Protein AF-A0A533UT59-F1 (afdb_monomer_lite)

pLDDT: mean 75.53, std 14.67, range [42.41, 91.62]

Secondary structure (DSSP, 8-state):
--HHHHHHHHHHHHHHHHHHHHHHHTT-----TTS-EEEE-TT-THHHHHHHHHHHHTT--GGGEEEPBTTB---TT-EEEEEESTTS--EEEEEEEEEE-TT-----TTGGGGGEEEEEEEEEE--

Radius of gyration: 20.99 Å; chains: 1; bounding box: 68×43×40 Å

Sequence (127 aa):
MDIKICINSIIQIIIFIGVTDWKTVKKMSTIDHTKIVHLIVHGQHDLIGTVKHKLTSLGFTENNLVPAYSKKTGNIGDYVAMAWPPMRATEIIINEITGINQAQTNDDVMGVWSNIDQKEISRIPLS

Foldseek 3Di:
DDPVVVVVVVVVVVVVVVVVVVVVVVQQPPPPLAAAEEEAQLPPPVCLVLQLVVSVVVPHDSVSDHHHDLADDDDQQHWYWYQPDNVDGFKTWIWGFHAFQPPDQDPDPSHSVVRTDIHTNDMGTSD

Structure (mmCIF, N/CA/C/O backbone):
data_AF-A0A533UT59-F1
#
_entry.id   AF-A0A533UT59-F1
#
loop_
_atom_site.group_PDB
_atom_site.id
_atom_site.type_symbol
_atom_site.label_atom_id
_atom_site.label_alt_id
_atom_site.label_comp_id
_atom_site.label_asym_id
_atom_site.label_entity_id
_atom_site.label_seq_id
_atom_site.pdbx_PDB_ins_code
_atom_site.Cartn_x
_atom_site.Cartn_y
_atom_site.Cartn_z
_atom_site.occupancy
_atom_site.B_iso_or_equiv
_atom_site.auth_seq_id
_atom_site.auth_comp_id
_atom_site.auth_asym_id
_atom_site.auth_atom_id
_atom_site.pdbx_PDB_model_num
ATOM 1 N N . MET A 1 1 ? -45.238 22.213 29.879 1.00 54.19 1 MET A N 1
ATOM 2 C CA . MET A 1 1 ? -44.118 21.447 29.295 1.00 54.19 1 ME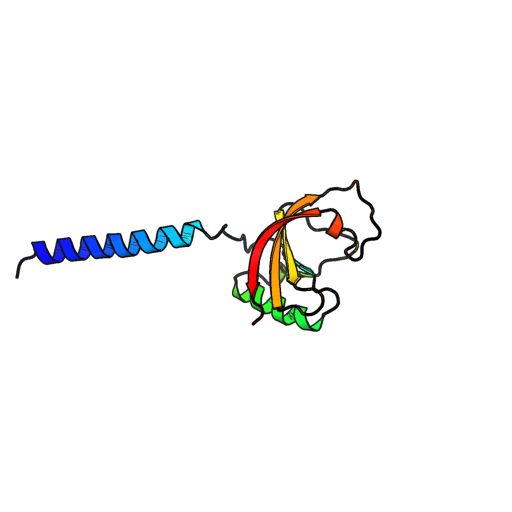T A CA 1
ATOM 3 C C . MET A 1 1 ? -43.487 22.356 28.253 1.00 54.19 1 MET A C 1
ATOM 5 O O . MET A 1 1 ? -44.054 22.554 27.187 1.00 54.19 1 MET A O 1
ATOM 9 N N . ASP A 1 2 ? -42.435 23.067 28.654 1.00 57.41 2 ASP A N 1
ATOM 10 C CA . ASP A 1 2 ? -41.924 24.236 27.938 1.00 57.41 2 ASP A CA 1
ATOM 11 C C . ASP A 1 2 ? -41.141 23.854 26.681 1.00 57.41 2 ASP A C 1
ATOM 13 O O . ASP A 1 2 ? -40.003 23.395 26.743 1.00 57.41 2 ASP A O 1
ATOM 17 N N . ILE A 1 3 ? -41.739 24.125 25.521 1.00 57.44 3 ILE A N 1
ATOM 18 C CA . ILE A 1 3 ? -41.152 23.956 24.180 1.00 57.44 3 ILE A CA 1
ATOM 19 C C . ILE A 1 3 ? -39.753 24.586 24.049 1.00 57.44 3 ILE A C 1
ATOM 21 O O . ILE A 1 3 ? -38.905 24.073 23.319 1.00 57.44 3 ILE A O 1
ATOM 25 N N . LYS A 1 4 ? -39.466 25.652 24.809 1.00 56.19 4 LYS A N 1
ATOM 26 C CA . LYS A 1 4 ? -38.150 26.311 24.834 1.00 56.19 4 LYS A CA 1
ATOM 27 C C . LYS A 1 4 ? -37.034 25.417 25.393 1.00 56.19 4 LYS A C 1
ATOM 29 O O . LYS A 1 4 ? -35.897 25.519 24.940 1.00 56.19 4 LYS A O 1
ATOM 34 N N . ILE A 1 5 ? -37.351 24.526 26.336 1.00 63.06 5 ILE A N 1
ATOM 35 C CA . ILE A 1 5 ? -36.385 23.602 26.951 1.00 63.06 5 ILE A CA 1
ATOM 36 C C . ILE A 1 5 ? -36.006 22.496 25.960 1.00 63.06 5 ILE A C 1
ATOM 38 O O . ILE A 1 5 ? -34.830 22.158 25.829 1.00 63.06 5 ILE A O 1
ATOM 42 N N . CYS A 1 6 ? -36.980 21.992 25.196 1.00 59.12 6 CYS A N 1
ATOM 43 C CA . CYS A 1 6 ? -36.743 20.971 24.175 1.00 59.12 6 CYS A CA 1
ATOM 44 C C . CYS A 1 6 ? -35.839 21.478 23.042 1.00 59.12 6 CYS A C 1
ATOM 46 O O . CYS A 1 6 ? -34.921 20.773 22.633 1.00 59.12 6 CYS A O 1
ATOM 48 N N . ILE A 1 7 ? -36.040 22.713 22.571 1.00 65.38 7 ILE A N 1
ATOM 49 C CA . ILE A 1 7 ? -35.260 23.277 21.456 1.00 65.38 7 ILE A CA 1
ATOM 50 C C . ILE A 1 7 ? -33.792 23.496 21.852 1.00 65.38 7 ILE A C 1
ATOM 52 O O . ILE A 1 7 ? -32.895 23.094 21.113 1.00 65.38 7 ILE A O 1
ATOM 56 N N . ASN A 1 8 ? -33.527 24.054 23.040 1.00 65.75 8 ASN A N 1
ATOM 57 C CA . ASN A 1 8 ? -32.151 24.251 23.515 1.00 65.75 8 ASN A CA 1
ATOM 58 C C . ASN A 1 8 ? -31.399 22.926 23.712 1.00 65.75 8 ASN A C 1
ATOM 60 O O . ASN A 1 8 ? -30.197 22.859 23.456 1.00 65.75 8 ASN A O 1
ATOM 64 N N . SER A 1 9 ? -32.098 21.866 24.126 1.00 67.12 9 SER A N 1
ATOM 65 C CA . SER A 1 9 ? -31.504 20.536 24.288 1.00 67.12 9 SER A CA 1
ATOM 66 C C . SER A 1 9 ? -31.130 19.900 22.941 1.00 67.12 9 SER A C 1
ATOM 68 O O . SER A 1 9 ? -30.038 19.349 22.809 1.00 67.12 9 SER A O 1
ATOM 70 N N . ILE A 1 10 ? -31.969 20.058 21.911 1.00 68.19 10 ILE A N 1
ATOM 71 C CA . ILE A 1 10 ? -31.691 19.554 20.555 1.00 68.19 10 ILE A CA 1
ATOM 72 C C . ILE A 1 10 ? -30.508 20.300 19.919 1.00 68.19 10 ILE A C 1
ATOM 74 O O . ILE A 1 10 ? -29.635 19.673 19.321 1.00 68.19 10 ILE A O 1
ATOM 78 N N . ILE A 1 11 ? -30.431 21.625 20.090 1.00 67.06 11 ILE A N 1
ATOM 79 C CA . ILE A 1 11 ? -29.320 22.436 19.561 1.00 67.06 11 ILE A CA 1
ATOM 80 C C . ILE A 1 11 ? -27.983 21.999 20.180 1.00 67.06 11 ILE A C 1
ATOM 82 O O . ILE A 1 11 ? -27.000 21.835 19.459 1.00 67.06 11 ILE A O 1
ATOM 86 N N . GLN A 1 12 ? -27.945 21.744 21.491 1.00 61.34 12 GLN A N 1
ATOM 87 C CA . GLN A 1 12 ? -26.738 21.254 22.168 1.00 61.34 12 GLN A CA 1
ATOM 88 C C . GLN A 1 12 ? -26.295 19.874 21.663 1.00 61.34 12 GLN A C 1
ATOM 90 O O . GLN A 1 12 ? -25.101 19.650 21.480 1.00 61.34 12 GLN A O 1
ATOM 95 N N . ILE A 1 13 ? -27.239 18.974 21.368 1.00 63.75 13 ILE A N 1
ATOM 96 C CA . ILE A 1 13 ? -26.946 17.645 20.812 1.00 63.75 13 ILE A CA 1
ATOM 97 C C . ILE A 1 13 ? -26.346 17.748 19.404 1.00 63.75 13 ILE A C 1
ATOM 99 O O . ILE A 1 13 ? -25.343 17.095 19.127 1.00 63.75 13 ILE A O 1
ATOM 103 N N . ILE A 1 14 ? -26.895 18.599 18.529 1.00 62.88 14 ILE A N 1
ATOM 104 C CA . ILE A 1 14 ? -26.364 18.790 17.167 1.00 62.88 14 ILE A CA 1
ATOM 105 C C . ILE A 1 14 ? -24.942 19.368 17.211 1.00 62.88 14 ILE A C 1
ATOM 107 O O . ILE A 1 14 ? -24.072 18.918 16.467 1.00 62.88 14 ILE A O 1
ATOM 111 N N . ILE A 1 15 ? -24.677 20.316 18.115 1.00 61.44 15 ILE A N 1
ATOM 112 C CA . ILE A 1 15 ? -23.331 20.870 18.316 1.00 61.44 15 ILE A CA 1
ATOM 113 C C . ILE A 1 15 ? -22.373 19.785 18.835 1.00 61.44 15 ILE A C 1
ATOM 115 O O . ILE A 1 15 ? -21.252 19.680 18.343 1.00 61.44 15 ILE A O 1
ATOM 119 N N . PHE A 1 16 ? -22.805 18.934 19.771 1.00 57.66 16 PHE A N 1
ATOM 120 C CA . PHE A 1 16 ? -21.975 17.843 20.298 1.00 57.66 16 PHE A CA 1
ATOM 121 C C . PHE A 1 16 ? -21.656 16.762 19.252 1.00 57.66 16 PHE A C 1
ATOM 123 O O . PHE A 1 16 ? -20.510 16.312 19.175 1.00 57.66 16 PHE A O 1
ATOM 130 N N . ILE A 1 17 ? -22.626 16.382 18.412 1.00 57.81 17 ILE A N 1
ATOM 131 C CA . ILE A 1 17 ? -22.412 15.443 17.298 1.00 57.81 17 ILE A CA 1
ATOM 132 C C . ILE A 1 17 ? -21.484 16.074 16.242 1.00 57.81 17 ILE A C 1
ATOM 134 O O . ILE A 1 17 ? -20.522 15.446 15.811 1.00 57.81 17 ILE A O 1
ATOM 138 N N . GLY A 1 18 ? -21.693 17.343 15.875 1.00 54.09 18 GLY A N 1
ATOM 139 C CA . GLY A 1 18 ? -20.866 18.023 14.867 1.00 54.09 18 GLY A CA 1
ATOM 140 C C . GLY A 1 18 ? -19.418 18.297 15.304 1.00 54.09 18 GLY A C 1
ATOM 141 O O . GLY A 1 18 ? -18.499 18.245 14.487 1.00 54.09 18 GLY A O 1
ATOM 142 N N . VAL A 1 19 ? -19.177 18.567 16.593 1.00 54.72 19 VAL A N 1
ATOM 143 C CA . VAL A 1 19 ? -17.830 18.861 17.127 1.00 54.72 19 VAL A CA 1
ATOM 144 C C . VAL A 1 19 ? -16.976 17.599 17.302 1.00 54.72 19 VAL A C 1
ATOM 146 O O . VAL A 1 19 ? -15.747 17.673 17.184 1.00 54.72 19 VAL A O 1
ATOM 149 N N . THR A 1 20 ? -17.598 16.448 17.573 1.00 48.22 20 THR A N 1
ATOM 150 C CA . THR A 1 20 ? -16.896 15.163 17.748 1.00 48.22 20 THR A CA 1
ATOM 151 C C . THR A 1 20 ? -16.477 14.532 16.417 1.00 48.22 20 THR A C 1
ATOM 153 O O . THR A 1 20 ? -15.422 13.899 16.351 1.00 48.22 20 THR A O 1
ATOM 156 N N . ASP A 1 21 ? -17.220 14.793 15.341 1.00 51.00 21 ASP A N 1
ATOM 157 C CA . ASP A 1 21 ? -16.928 14.269 14.004 1.00 51.00 21 ASP A CA 1
ATOM 158 C C . ASP A 1 21 ? -15.744 14.995 13.324 1.00 51.00 21 ASP A C 1
ATOM 160 O O 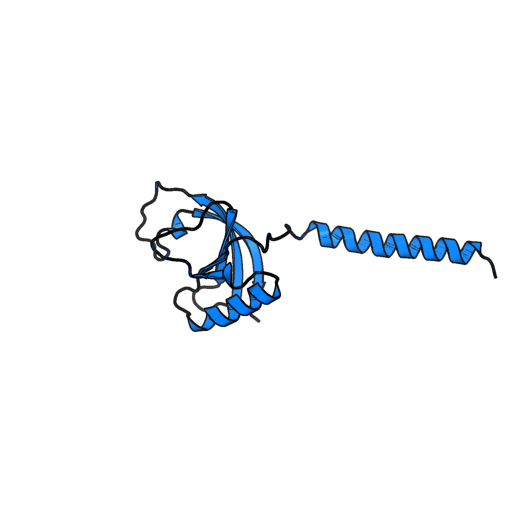. ASP A 1 21 ? -14.785 14.370 12.864 1.00 51.00 21 ASP A O 1
ATOM 164 N N . TRP A 1 22 ? -15.697 16.332 13.386 1.00 46.00 22 TRP A N 1
ATOM 165 C CA . TRP A 1 22 ? -14.666 17.122 12.688 1.00 46.00 22 TRP A CA 1
ATOM 166 C C . TRP A 1 22 ? -13.231 16.863 13.181 1.00 46.00 22 TRP A C 1
ATOM 168 O O . TRP A 1 22 ? -12.281 16.902 12.394 1.00 46.00 22 TRP A O 1
ATOM 178 N N . LYS A 1 23 ? -13.043 16.603 14.484 1.00 44.62 23 LYS A N 1
ATOM 179 C CA . LYS A 1 23 ? -11.702 16.344 15.041 1.00 44.62 23 LYS A CA 1
ATOM 180 C C . LYS A 1 23 ? -11.151 14.983 14.607 1.00 44.62 23 LYS A C 1
ATOM 182 O O . LYS A 1 23 ? -9.933 14.834 14.546 1.00 44.62 23 LYS A O 1
ATOM 187 N N . THR A 1 24 ? -12.026 14.039 14.264 1.00 46.44 24 THR A N 1
ATOM 188 C CA . THR A 1 24 ? -11.661 12.703 13.775 1.00 46.44 24 THR A CA 1
ATOM 189 C C . THR A 1 24 ? -11.377 12.724 12.273 1.00 46.44 24 THR A C 1
ATOM 191 O O . THR A 1 24 ? -10.386 12.150 11.827 1.00 46.44 24 THR A O 1
ATOM 194 N N . VAL A 1 25 ? -12.157 13.486 11.497 1.00 48.81 25 VAL A N 1
ATOM 195 C CA . VAL A 1 25 ? -11.938 13.665 10.048 1.00 48.81 25 VAL A CA 1
ATOM 196 C C . VAL A 1 25 ? -10.594 14.349 9.752 1.00 48.81 25 VAL A C 1
ATOM 198 O O . VAL A 1 25 ? -9.937 14.041 8.762 1.00 48.81 25 VAL A O 1
ATOM 201 N N . LYS A 1 26 ? -10.114 15.229 10.640 1.00 42.41 26 LYS A N 1
ATOM 202 C CA . LYS A 1 26 ? -8.885 16.013 10.417 1.00 42.41 26 LYS A CA 1
ATOM 203 C C . LYS A 1 26 ? -7.563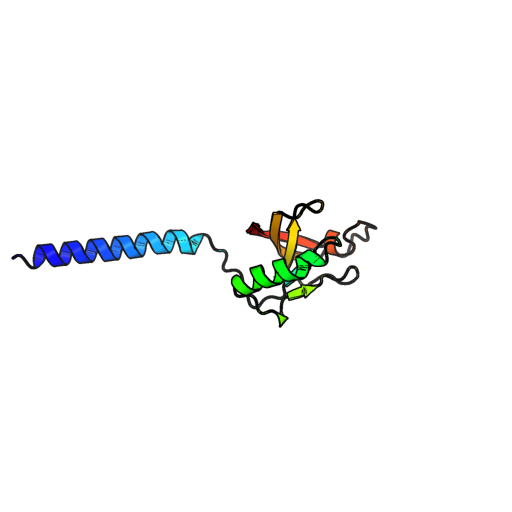 15.252 10.589 1.00 42.41 26 LYS A C 1
ATOM 205 O O . LYS A 1 26 ? -6.505 15.846 10.383 1.00 42.41 26 LYS A O 1
ATOM 210 N N . LYS A 1 27 ? -7.597 13.973 10.979 1.00 43.41 27 LYS A N 1
ATOM 211 C CA . LYS A 1 27 ? -6.398 13.129 11.139 1.00 43.41 27 LYS A CA 1
ATOM 212 C C . LYS A 1 27 ? -6.488 11.808 10.368 1.00 43.41 27 LYS A C 1
ATOM 214 O O . LYS A 1 27 ? -5.806 10.850 10.705 1.00 43.41 27 LYS A O 1
ATOM 219 N N . MET A 1 28 ? -7.297 11.769 9.317 1.00 44.12 28 MET A N 1
ATOM 220 C CA . MET A 1 28 ? -7.028 10.903 8.178 1.00 44.12 28 MET A CA 1
ATOM 221 C C . MET A 1 28 ? -6.493 11.818 7.088 1.00 44.12 28 MET A C 1
ATOM 223 O O . MET A 1 28 ? -7.238 12.608 6.517 1.00 44.12 28 MET A O 1
ATOM 227 N N . SER A 1 29 ? -5.195 11.737 6.785 1.00 51.81 29 SER A N 1
ATOM 228 C CA . SER A 1 29 ? -4.808 11.953 5.393 1.00 51.81 29 SER A CA 1
ATOM 229 C C . SER A 1 29 ? -5.686 10.992 4.605 1.00 51.81 29 SER A C 1
ATOM 231 O O . SER A 1 29 ? -5.567 9.788 4.822 1.00 51.81 29 SER A O 1
ATOM 233 N N . THR A 1 30 ? -6.650 11.502 3.845 1.00 66.94 30 THR A N 1
ATOM 234 C CA . THR A 1 30 ? -7.581 10.682 3.072 1.00 66.94 30 THR A CA 1
ATOM 235 C C . THR A 1 30 ? -6.749 9.771 2.183 1.00 66.94 30 THR A C 1
ATOM 237 O O . THR A 1 30 ? -6.203 10.224 1.180 1.00 66.94 30 THR A O 1
ATOM 240 N N . ILE A 1 31 ? -6.551 8.526 2.620 1.00 74.88 31 ILE A N 1
ATOM 241 C CA . ILE A 1 31 ? -5.755 7.551 1.890 1.00 74.88 31 ILE A CA 1
ATOM 242 C C . ILE A 1 31 ? -6.524 7.316 0.599 1.00 74.88 31 ILE A C 1
ATOM 244 O O . ILE A 1 31 ? -7.693 6.934 0.626 1.00 74.88 31 ILE A O 1
ATOM 248 N N . ASP A 1 32 ? -5.898 7.610 -0.533 1.00 82.88 32 ASP A N 1
ATOM 249 C CA . ASP A 1 32 ? -6.545 7.417 -1.818 1.00 82.88 32 ASP A CA 1
ATOM 250 C C . ASP A 1 32 ? -6.523 5.924 -2.157 1.00 82.88 32 ASP A C 1
ATOM 252 O O . ASP A 1 32 ? -5.532 5.370 -2.634 1.00 82.88 32 ASP A O 1
ATOM 256 N N . HIS A 1 33 ? -7.642 5.256 -1.890 1.00 83.69 33 HIS A N 1
ATOM 257 C CA . HIS A 1 33 ? -7.802 3.819 -2.107 1.00 83.69 33 HIS A CA 1
ATOM 258 C C . HIS A 1 33 ? -7.812 3.409 -3.591 1.00 83.69 33 HIS A C 1
ATOM 260 O O . HIS A 1 33 ? -7.796 2.214 -3.903 1.00 83.69 33 HIS A O 1
ATOM 266 N N . THR A 1 34 ? -7.821 4.378 -4.515 1.00 85.25 34 THR A N 1
ATOM 267 C CA . THR A 1 34 ? -7.722 4.136 -5.961 1.00 85.25 34 THR A CA 1
ATOM 268 C C . THR A 1 34 ? -6.278 4.005 -6.442 1.00 85.25 34 THR A C 1
ATOM 270 O O . THR A 1 34 ? -6.048 3.543 -7.561 1.00 85.25 34 THR A O 1
ATOM 273 N N . LYS A 1 35 ? -5.301 4.367 -5.601 1.00 87.69 35 LYS A N 1
ATOM 274 C CA . LYS A 1 35 ? -3.876 4.265 -5.919 1.00 87.69 35 LYS A CA 1
ATOM 275 C C . LYS A 1 35 ? -3.400 2.821 -5.956 1.00 87.69 35 LYS A C 1
ATOM 277 O O . LYS A 1 35 ? -3.920 1.946 -5.262 1.00 87.69 35 LYS A O 1
ATOM 282 N N . ILE A 1 36 ? -2.365 2.601 -6.761 1.00 90.81 36 ILE A N 1
ATOM 283 C CA . ILE A 1 36 ? -1.635 1.338 -6.799 1.00 90.81 36 ILE A CA 1
ATOM 284 C C . ILE A 1 36 ? -0.827 1.215 -5.507 1.00 90.81 36 ILE A C 1
ATOM 286 O O . ILE A 1 36 ? -0.136 2.153 -5.107 1.00 90.81 36 ILE A O 1
ATOM 290 N N . VAL A 1 37 ? -0.915 0.049 -4.872 1.00 90.94 37 VAL A N 1
ATOM 291 C CA . VAL A 1 37 ? -0.177 -0.290 -3.658 1.00 90.94 37 VAL A CA 1
ATOM 292 C C . VAL A 1 37 ? 0.800 -1.414 -3.972 1.00 90.94 37 VAL A C 1
ATOM 294 O O . VAL A 1 37 ? 0.399 -2.533 -4.295 1.00 90.94 37 VAL A O 1
ATOM 297 N N . HIS A 1 38 ? 2.087 -1.119 -3.842 1.00 91.25 38 HIS A N 1
ATOM 298 C CA . HIS A 1 38 ? 3.178 -2.063 -4.037 1.00 91.25 38 HIS A CA 1
ATOM 299 C C . HIS A 1 38 ? 3.475 -2.796 -2.727 1.00 91.25 38 HIS A C 1
ATOM 301 O O . HIS A 1 38 ? 3.822 -2.181 -1.721 1.00 91.25 38 HIS A O 1
ATOM 307 N N . LEU A 1 39 ? 3.314 -4.117 -2.725 1.00 89.50 39 LEU A N 1
ATOM 308 C CA . LEU A 1 39 ? 3.452 -4.979 -1.550 1.00 89.50 39 LEU A CA 1
ATOM 309 C C . LEU A 1 39 ? 4.899 -5.457 -1.385 1.00 89.50 39 LEU A C 1
ATOM 311 O O . LEU A 1 39 ? 5.408 -6.178 -2.246 1.00 89.50 39 LEU A O 1
ATOM 315 N N . ILE A 1 40 ? 5.530 -5.130 -0.254 1.00 87.00 40 ILE A N 1
ATOM 316 C CA . ILE A 1 40 ? 6.871 -5.600 0.123 1.00 87.00 40 ILE A CA 1
ATOM 317 C C . ILE A 1 40 ? 6.763 -6.487 1.369 1.00 87.00 40 ILE A C 1
ATOM 319 O O . ILE A 1 40 ? 6.481 -6.006 2.464 1.00 87.00 40 ILE A O 1
ATOM 323 N N . VAL A 1 41 ? 7.010 -7.792 1.209 1.00 82.56 41 VAL A N 1
ATOM 324 C CA . VAL A 1 41 ? 6.882 -8.791 2.294 1.00 82.56 41 VAL A CA 1
ATOM 325 C C . VAL A 1 41 ? 8.191 -9.503 2.666 1.00 82.56 41 VAL A C 1
ATOM 327 O O . VAL A 1 41 ? 8.156 -10.504 3.371 1.00 82.56 41 VAL A O 1
ATOM 330 N N . HIS A 1 42 ? 9.354 -9.025 2.202 1.00 74.06 42 HIS A N 1
ATOM 331 C CA . HIS A 1 42 ? 10.681 -9.546 2.589 1.00 74.06 42 HIS A CA 1
ATOM 332 C C . HIS A 1 42 ? 10.810 -11.090 2.588 1.00 74.06 42 HIS A C 1
ATOM 334 O O . HIS A 1 42 ? 11.337 -11.682 3.526 1.00 74.06 42 HIS A O 1
ATOM 340 N N . GLY A 1 43 ? 10.294 -11.765 1.555 1.00 67.38 43 GLY A N 1
ATOM 341 C CA . GLY A 1 43 ? 10.362 -13.230 1.429 1.00 67.38 43 GLY A CA 1
ATOM 342 C C . GLY A 1 43 ? 9.338 -14.018 2.260 1.00 67.38 43 GLY A C 1
ATOM 343 O O . GLY A 1 43 ? 9.219 -15.226 2.078 1.00 67.38 43 GLY A O 1
ATOM 344 N N . GLN A 1 44 ? 8.534 -13.364 3.104 1.00 73.62 44 GLN A N 1
ATOM 345 C CA . GLN A 1 44 ? 7.412 -13.987 3.813 1.00 73.62 44 GLN A CA 1
ATOM 346 C C . GLN A 1 44 ? 6.174 -14.025 2.908 1.00 73.62 44 GLN A C 1
ATOM 348 O O . GLN A 1 44 ? 5.235 -13.244 3.063 1.00 73.62 44 GLN A O 1
ATOM 353 N N . HIS A 1 45 ? 6.179 -14.925 1.923 1.00 74.75 45 HIS A N 1
ATOM 354 C CA . HIS A 1 45 ? 5.071 -15.065 0.968 1.00 74.75 45 HIS A CA 1
ATOM 355 C C . HIS A 1 45 ? 3.737 -15.389 1.655 1.00 74.75 45 HIS A C 1
ATOM 357 O O . HIS A 1 45 ? 2.691 -14.922 1.204 1.00 74.75 45 HIS A O 1
ATOM 363 N N . ASP A 1 46 ? 3.784 -16.090 2.789 1.00 80.50 46 ASP A N 1
ATOM 364 C CA . ASP A 1 46 ? 2.612 -16.421 3.604 1.00 80.50 46 ASP A CA 1
ATOM 365 C C . ASP A 1 46 ? 1.866 -15.169 4.102 1.00 80.50 46 ASP A C 1
ATOM 367 O O . ASP A 1 46 ? 0.648 -15.189 4.272 1.00 80.50 46 ASP A O 1
ATOM 371 N N . LEU A 1 47 ? 2.568 -14.040 4.273 1.00 81.62 47 LEU A N 1
ATOM 372 C CA . LEU A 1 47 ? 1.963 -12.781 4.713 1.00 81.62 47 LEU A CA 1
ATOM 373 C C . LEU A 1 47 ? 1.245 -12.025 3.596 1.00 81.62 47 LEU A C 1
ATOM 375 O O . LEU A 1 47 ? 0.411 -11.174 3.899 1.00 81.62 47 LEU A O 1
ATOM 379 N N . ILE A 1 48 ? 1.512 -12.321 2.318 1.00 83.44 48 ILE A N 1
ATOM 380 C CA . ILE A 1 48 ? 0.907 -11.591 1.191 1.00 83.44 48 ILE A CA 1
ATOM 381 C C . ILE A 1 48 ? -0.620 -11.653 1.274 1.00 83.44 48 ILE A C 1
ATOM 383 O O . ILE A 1 48 ? -1.280 -10.631 1.093 1.00 83.44 48 ILE A O 1
ATOM 387 N N . GLY A 1 49 ? -1.180 -12.826 1.585 1.00 85.00 49 GLY A N 1
ATOM 388 C CA . GLY A 1 49 ? -2.626 -13.006 1.730 1.00 85.00 49 GLY A CA 1
ATOM 389 C C . GLY A 1 49 ? -3.209 -12.153 2.858 1.00 85.00 49 GLY A C 1
ATOM 390 O O . GLY A 1 49 ? -4.168 -11.415 2.641 1.00 85.00 49 GLY A O 1
ATOM 391 N N . THR A 1 50 ? -2.588 -12.187 4.039 1.00 86.62 50 THR A N 1
ATOM 392 C CA . THR A 1 50 ? -3.022 -11.410 5.211 1.00 86.62 50 THR A CA 1
ATOM 393 C C . THR A 1 50 ? -2.937 -9.906 4.965 1.00 86.62 50 THR A C 1
ATOM 395 O O . THR A 1 50 ? -3.876 -9.172 5.275 1.00 86.62 50 THR A O 1
ATOM 398 N N . VAL A 1 51 ? -1.837 -9.440 4.365 1.00 86.38 51 VAL A N 1
ATOM 399 C CA . VAL A 1 51 ? -1.640 -8.025 4.027 1.00 86.38 51 VAL A CA 1
ATOM 400 C C . VAL A 1 51 ? -2.674 -7.575 3.000 1.00 86.38 51 VAL A C 1
ATOM 402 O O . VAL A 1 51 ? -3.320 -6.549 3.203 1.00 86.38 51 VAL A O 1
ATOM 405 N N . LYS A 1 52 ? -2.901 -8.364 1.940 1.00 88.75 52 LYS A N 1
ATOM 406 C CA . LYS A 1 52 ? -3.951 -8.078 0.956 1.00 88.75 52 LYS A CA 1
ATOM 407 C C . LYS A 1 52 ? -5.320 -7.992 1.612 1.00 88.75 52 LYS A C 1
ATOM 409 O O . LYS A 1 52 ? -6.017 -7.009 1.402 1.00 88.75 52 LYS A O 1
ATOM 414 N N . HIS A 1 53 ? -5.671 -8.959 2.457 1.00 89.06 53 HIS A N 1
ATOM 415 C CA . HIS A 1 53 ? -6.955 -8.972 3.147 1.00 89.06 53 HIS A CA 1
ATOM 416 C C . HIS A 1 53 ? -7.156 -7.715 4.009 1.00 89.06 53 HIS A C 1
ATOM 418 O O . HIS A 1 53 ? -8.178 -7.036 3.886 1.00 89.06 53 HIS A O 1
ATOM 424 N N . LYS A 1 54 ? -6.154 -7.334 4.813 1.00 87.94 54 LYS A N 1
ATOM 425 C CA . LYS A 1 54 ? -6.195 -6.107 5.629 1.00 87.94 54 LYS A CA 1
ATOM 426 C C . LYS A 1 54 ? -6.325 -4.849 4.762 1.00 87.94 54 LYS A C 1
ATOM 428 O O . LYS A 1 54 ? -7.138 -3.988 5.076 1.00 87.94 54 LYS A O 1
ATOM 433 N N . LEU A 1 55 ? -5.594 -4.747 3.650 1.00 87.94 55 LEU A N 1
ATOM 434 C CA . LEU A 1 55 ? -5.709 -3.606 2.733 1.00 87.94 55 LEU A CA 1
ATOM 435 C C . LEU A 1 55 ? -7.079 -3.561 2.041 1.00 87.94 55 LEU A C 1
ATOM 437 O O . LEU A 1 55 ? -7.689 -2.497 1.964 1.00 87.94 55 LEU A O 1
ATOM 441 N N . THR A 1 56 ? -7.621 -4.702 1.613 1.00 89.25 56 THR A N 1
ATOM 442 C CA . THR A 1 56 ? -8.979 -4.753 1.049 1.00 89.25 56 THR A CA 1
ATOM 443 C C . THR A 1 56 ? -10.049 -4.372 2.072 1.00 89.25 56 THR A C 1
ATOM 445 O O . THR A 1 56 ? -10.973 -3.636 1.742 1.00 89.25 56 THR A O 1
ATOM 448 N N . SER A 1 57 ? -9.881 -4.763 3.342 1.00 86.62 57 SER A N 1
ATOM 449 C CA . SER A 1 57 ? -10.745 -4.335 4.452 1.00 86.62 57 SER A CA 1
ATOM 450 C C . SER A 1 57 ? -10.703 -2.824 4.698 1.00 86.62 57 SER A C 1
ATOM 452 O O . SER A 1 57 ? -11.652 -2.287 5.267 1.00 86.62 57 SER A O 1
ATOM 454 N N . LEU A 1 58 ? -9.625 -2.143 4.305 1.00 83.81 58 LEU A N 1
ATOM 455 C CA . LEU A 1 58 ? -9.502 -0.688 4.395 1.00 83.81 58 LEU A CA 1
ATOM 456 C C . LEU A 1 58 ? -10.096 0.035 3.181 1.00 83.81 58 LEU A C 1
ATOM 458 O O . LEU A 1 58 ? -10.137 1.258 3.184 1.00 83.81 58 LEU A O 1
ATOM 462 N N . GLY A 1 59 ? -10.554 -0.698 2.162 1.00 85.88 59 GLY A N 1
ATOM 463 C CA . GLY A 1 59 ? -11.181 -0.144 0.961 1.00 85.88 59 GLY A CA 1
ATOM 464 C C . GLY A 1 59 ? -10.308 -0.175 -0.293 1.00 85.88 59 GLY A C 1
ATOM 465 O O . GLY A 1 59 ? -10.758 0.275 -1.345 1.00 85.88 59 GLY A O 1
ATOM 466 N N . PHE A 1 60 ? -9.086 -0.719 -0.232 1.00 88.25 60 PHE A N 1
ATOM 467 C CA . PHE A 1 60 ? -8.277 -0.908 -1.438 1.00 88.25 60 PHE A CA 1
ATOM 468 C C . PHE A 1 60 ? -8.859 -2.007 -2.331 1.00 88.25 60 PHE A C 1
ATOM 470 O O . PHE A 1 60 ? -9.309 -3.050 -1.861 1.00 88.25 60 PHE A O 1
ATOM 477 N N . THR A 1 61 ? -8.803 -1.800 -3.645 1.00 87.12 61 THR A N 1
ATOM 478 C CA . THR A 1 61 ? -9.215 -2.830 -4.608 1.00 87.12 61 THR A CA 1
ATOM 479 C C . THR A 1 61 ? -8.087 -3.834 -4.806 1.00 87.12 61 THR A C 1
ATOM 481 O O . THR A 1 61 ? -6.943 -3.436 -5.003 1.00 87.12 61 THR A O 1
ATOM 484 N N . GLU A 1 62 ? -8.397 -5.131 -4.827 1.00 85.62 62 GLU A N 1
ATOM 485 C CA . GLU A 1 62 ? -7.391 -6.190 -4.997 1.00 85.62 62 GLU A CA 1
ATOM 486 C C . GLU A 1 62 ? -6.554 -6.023 -6.280 1.00 85.62 62 GLU A C 1
ATOM 488 O O . GLU A 1 62 ? -5.34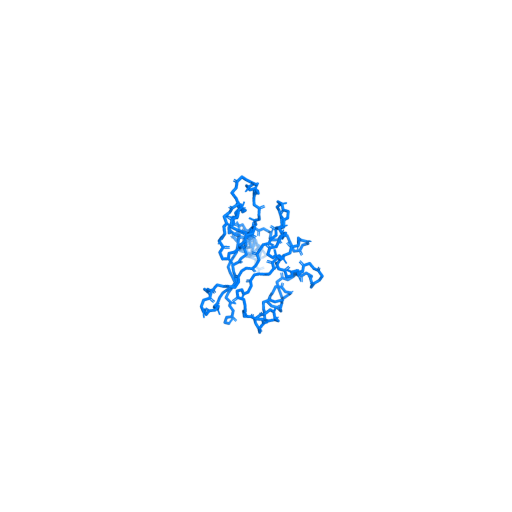8 -6.256 -6.265 1.00 85.62 62 GLU A O 1
ATOM 493 N N . ASN A 1 63 ? -7.162 -5.513 -7.356 1.00 86.75 63 ASN A N 1
ATOM 494 C CA . ASN A 1 63 ? -6.483 -5.208 -8.621 1.00 86.75 63 ASN A CA 1
ATOM 495 C C . ASN A 1 63 ? -5.381 -4.142 -8.493 1.00 86.75 63 ASN A C 1
ATOM 497 O O . ASN A 1 63 ? -4.459 -4.118 -9.305 1.00 86.75 63 ASN A O 1
ATOM 501 N N . ASN A 1 64 ? -5.466 -3.273 -7.484 1.00 88.25 64 ASN A N 1
ATOM 502 C CA . ASN A 1 64 ? -4.472 -2.235 -7.217 1.00 88.25 64 ASN A CA 1
ATOM 503 C C . ASN A 1 64 ? -3.349 -2.731 -6.293 1.00 88.25 64 ASN A C 1
ATOM 505 O O . ASN A 1 64 ? -2.357 -2.028 -6.118 1.00 88.25 64 ASN A O 1
ATOM 509 N N . LEU A 1 65 ? -3.488 -3.922 -5.701 1.00 89.88 65 LEU A N 1
ATOM 510 C CA . LEU A 1 65 ? -2.512 -4.515 -4.791 1.00 89.88 65 LEU A CA 1
ATOM 511 C C . LEU A 1 65 ? -1.512 -5.368 -5.576 1.00 89.88 65 LEU A C 1
ATOM 513 O O . LEU A 1 65 ? -1.702 -6.571 -5.785 1.00 89.88 65 LEU A O 1
ATOM 517 N N . VAL A 1 66 ? -0.424 -4.737 -6.005 1.00 88.94 66 VAL A N 1
ATOM 518 C CA . VAL A 1 66 ? 0.595 -5.362 -6.851 1.00 88.94 66 VAL A CA 1
ATOM 519 C C . VAL A 1 66 ? 1.813 -5.781 -6.022 1.00 88.94 66 VAL A C 1
ATOM 521 O O . VAL A 1 66 ? 2.251 -5.036 -5.150 1.00 88.94 66 VAL A O 1
ATOM 524 N N . PRO A 1 67 ? 2.401 -6.966 -6.249 1.00 85.50 67 PRO A N 1
ATOM 525 C CA . PRO A 1 67 ? 3.683 -7.317 -5.644 1.00 85.50 67 PRO A CA 1
ATOM 526 C C . PRO A 1 67 ? 4.781 -6.351 -6.101 1.00 85.50 67 PRO A C 1
ATOM 528 O O . PRO A 1 67 ? 4.885 -6.051 -7.292 1.00 85.50 67 PRO A O 1
ATOM 531 N N . ALA A 1 68 ? 5.618 -5.887 -5.175 1.00 82.94 68 ALA A N 1
ATOM 532 C CA . ALA A 1 68 ? 6.770 -5.065 -5.518 1.00 82.94 68 ALA A CA 1
ATOM 533 C C . ALA A 1 68 ? 7.817 -5.893 -6.285 1.00 82.94 68 ALA A C 1
ATOM 535 O O . ALA A 1 68 ? 8.219 -6.973 -5.849 1.00 82.94 68 ALA A O 1
ATOM 536 N N . TYR A 1 69 ? 8.288 -5.378 -7.424 1.00 73.44 69 TYR A N 1
ATOM 537 C CA . TYR A 1 69 ? 9.321 -6.025 -8.239 1.00 73.44 69 TYR A CA 1
ATOM 538 C C . TYR A 1 69 ? 10.700 -5.433 -7.944 1.00 73.44 69 TYR A C 1
ATOM 540 O O . TYR A 1 69 ? 10.876 -4.219 -7.971 1.00 73.44 69 TYR A O 1
ATOM 548 N N . SER A 1 70 ? 11.726 -6.269 -7.776 1.00 67.62 70 SER A N 1
ATOM 549 C CA . SER A 1 70 ? 13.095 -5.807 -7.466 1.00 67.62 70 SER A CA 1
ATOM 550 C C . SER A 1 70 ? 13.751 -4.964 -8.570 1.00 67.62 70 SER A C 1
ATOM 552 O O . SER A 1 70 ? 14.734 -4.279 -8.311 1.00 67.62 70 SER A O 1
ATOM 554 N N . LYS A 1 71 ? 13.231 -5.022 -9.805 1.00 66.88 71 LYS A N 1
ATOM 555 C CA . LYS A 1 71 ? 13.787 -4.329 -10.984 1.00 66.88 71 LYS A CA 1
ATOM 556 C C . LYS A 1 71 ? 13.025 -3.069 -11.390 1.00 66.88 71 LYS A C 1
ATOM 558 O O . LYS A 1 71 ? 13.511 -2.324 -12.234 1.00 66.88 71 LYS A O 1
ATOM 563 N N . LYS A 1 72 ? 11.821 -2.850 -10.855 1.00 74.06 72 LYS A N 1
ATOM 564 C CA . LYS A 1 72 ? 10.968 -1.725 -11.243 1.00 74.06 72 LYS A CA 1
ATOM 565 C C . LYS A 1 72 ? 10.290 -1.144 -10.011 1.00 74.06 72 LYS A C 1
ATOM 567 O O . LYS A 1 72 ? 9.503 -1.829 -9.366 1.00 74.06 72 LYS A O 1
ATOM 572 N N . THR A 1 73 ? 10.596 0.118 -9.734 1.00 78.44 73 THR A N 1
ATOM 573 C CA . THR A 1 73 ? 9.904 0.893 -8.705 1.00 78.44 73 THR A CA 1
ATOM 574 C C . THR A 1 73 ? 8.521 1.345 -9.190 1.00 78.44 73 THR A C 1
ATOM 576 O O . THR A 1 73 ? 8.256 1.379 -10.398 1.00 78.44 73 THR A O 1
ATOM 579 N N . GLY A 1 74 ? 7.647 1.689 -8.245 1.00 81.38 74 GLY A N 1
ATOM 580 C CA . GLY A 1 74 ? 6.392 2.391 -8.506 1.00 81.38 74 GLY A CA 1
ATOM 581 C C . GLY A 1 74 ? 6.601 3.828 -8.995 1.00 81.38 74 GLY A C 1
ATOM 582 O O . GLY A 1 74 ? 7.728 4.322 -9.074 1.00 81.38 74 GLY A O 1
ATOM 583 N N . ASN A 1 75 ? 5.501 4.500 -9.325 1.00 87.31 75 ASN A N 1
ATOM 584 C CA . ASN A 1 75 ? 5.505 5.904 -9.727 1.00 87.31 75 ASN A CA 1
ATOM 585 C C . ASN A 1 75 ? 5.365 6.830 -8.511 1.00 87.31 75 ASN A C 1
ATOM 587 O O . ASN A 1 75 ? 4.883 6.426 -7.456 1.00 87.31 75 ASN A O 1
ATOM 591 N N . ILE A 1 76 ? 5.739 8.101 -8.672 1.00 87.75 76 ILE A N 1
ATOM 592 C CA . ILE A 1 76 ? 5.474 9.131 -7.659 1.00 87.75 76 ILE A CA 1
ATOM 593 C C . ILE A 1 76 ? 3.956 9.226 -7.424 1.00 87.75 76 ILE A C 1
ATOM 595 O O . ILE A 1 76 ? 3.181 9.328 -8.377 1.00 87.75 76 ILE A O 1
ATOM 599 N N . GLY A 1 77 ? 3.546 9.186 -6.158 1.00 86.69 77 GLY A N 1
ATOM 600 C CA . GLY A 1 77 ? 2.153 9.151 -5.714 1.00 86.69 77 GLY A CA 1
ATOM 601 C C . GLY A 1 77 ? 1.543 7.748 -5.614 1.00 86.69 77 GLY A C 1
ATOM 602 O O . GLY A 1 77 ? 0.399 7.634 -5.175 1.00 86.69 77 GLY A O 1
ATOM 603 N N . ASP A 1 78 ? 2.267 6.691 -6.004 1.00 91.06 78 ASP A N 1
ATOM 604 C CA . ASP A 1 78 ? 1.886 5.318 -5.657 1.00 91.06 78 ASP A CA 1
ATOM 605 C C . ASP A 1 78 ? 2.163 5.057 -4.171 1.00 91.06 78 ASP A C 1
ATOM 607 O O . ASP A 1 78 ? 2.983 5.728 -3.532 1.00 91.06 78 ASP A O 1
ATOM 611 N N . TYR A 1 79 ? 1.501 4.042 -3.623 1.00 91.62 79 TYR A N 1
ATOM 612 C CA . TYR A 1 79 ? 1.703 3.612 -2.246 1.00 91.62 79 TYR A CA 1
ATOM 613 C C . TYR A 1 79 ? 2.559 2.355 -2.169 1.00 91.62 79 TYR A C 1
ATOM 615 O O . TYR A 1 79 ? 2.556 1.509 -3.059 1.00 91.62 79 TYR A O 1
ATOM 623 N N . VAL A 1 80 ? 3.279 2.211 -1.067 1.00 91.12 80 VAL A N 1
ATOM 624 C CA . VAL A 1 80 ? 4.110 1.060 -0.737 1.00 91.12 80 VAL A CA 1
ATOM 625 C C . VAL A 1 80 ? 3.633 0.524 0.598 1.00 91.12 80 VAL A C 1
ATOM 627 O O . VAL A 1 80 ? 3.710 1.219 1.606 1.00 91.12 80 VAL A O 1
ATOM 630 N N . ALA A 1 81 ? 3.126 -0.704 0.602 1.00 91.06 81 ALA A N 1
ATOM 631 C CA . ALA A 1 81 ? 2.738 -1.414 1.811 1.00 91.06 81 ALA A CA 1
ATOM 632 C C . ALA A 1 81 ? 3.843 -2.404 2.182 1.00 91.06 81 ALA A C 1
ATOM 634 O O . ALA A 1 81 ? 4.040 -3.418 1.509 1.00 91.06 81 ALA A O 1
ATOM 635 N N . MET A 1 82 ? 4.564 -2.105 3.258 1.00 89.94 82 MET A N 1
ATOM 636 C CA . MET A 1 82 ? 5.683 -2.904 3.742 1.00 89.94 82 MET A CA 1
ATOM 637 C C . MET A 1 82 ? 5.305 -3.647 5.019 1.00 89.94 82 MET A C 1
ATOM 639 O O . MET A 1 82 ? 4.852 -3.042 5.989 1.00 89.94 82 MET A O 1
ATOM 643 N N . ALA A 1 83 ? 5.524 -4.959 5.029 1.00 88.75 83 ALA A N 1
ATOM 644 C CA . ALA A 1 83 ? 5.403 -5.770 6.233 1.00 88.75 83 ALA A CA 1
ATOM 645 C C . ALA A 1 83 ? 6.608 -5.507 7.155 1.00 88.75 83 ALA A C 1
ATOM 647 O O . ALA A 1 83 ? 7.754 -5.748 6.773 1.00 88.75 83 ALA A O 1
ATOM 648 N N . TRP A 1 84 ? 6.349 -5.012 8.364 1.00 86.12 84 TRP A N 1
ATOM 649 C CA . TRP A 1 84 ? 7.366 -4.572 9.317 1.00 86.12 84 TRP A CA 1
ATOM 650 C C . TRP A 1 84 ? 7.099 -5.134 10.721 1.00 86.12 84 TRP A C 1
ATOM 652 O O . TRP A 1 84 ? 5.937 -5.293 11.100 1.00 86.12 84 TRP A O 1
ATOM 662 N N . PRO A 1 85 ? 8.128 -5.422 11.537 1.00 84.75 85 PRO A N 1
ATOM 663 C CA . PRO A 1 85 ? 9.555 -5.530 11.206 1.00 84.75 85 PRO A CA 1
ATOM 664 C C . PRO A 1 85 ? 9.890 -6.681 10.234 1.00 84.75 85 PRO A C 1
ATOM 666 O O . PRO A 1 85 ? 9.182 -7.688 10.228 1.00 84.75 85 PRO A O 1
ATOM 669 N N . PRO A 1 86 ? 11.005 -6.623 9.476 1.00 77.00 86 PRO A N 1
ATOM 670 C CA . PRO A 1 86 ? 11.319 -7.617 8.440 1.00 77.00 86 PRO A CA 1
ATOM 671 C C . PRO A 1 86 ? 11.528 -9.037 8.984 1.00 77.00 86 PRO A C 1
ATOM 673 O O . PRO A 1 86 ? 11.199 -10.011 8.318 1.00 77.00 86 PRO A O 1
ATOM 676 N N . MET A 1 87 ? 12.058 -9.168 10.207 1.00 78.44 87 MET A N 1
ATOM 677 C CA . MET A 1 87 ? 12.284 -10.470 10.851 1.00 78.44 87 MET A CA 1
ATOM 678 C C . MET A 1 87 ? 10.997 -11.137 11.354 1.00 78.44 87 MET A C 1
ATOM 680 O O . MET A 1 87 ? 10.948 -12.356 11.482 1.00 78.44 87 MET A O 1
ATOM 684 N N . ARG A 1 88 ? 9.981 -10.345 11.706 1.00 82.31 88 ARG A N 1
ATOM 685 C CA . ARG A 1 88 ? 8.705 -10.820 12.250 1.00 82.31 88 ARG A CA 1
ATOM 686 C C . ARG A 1 88 ? 7.681 -9.716 12.053 1.00 82.31 88 ARG A C 1
ATOM 688 O O . ARG A 1 88 ? 7.595 -8.828 12.897 1.00 82.31 88 ARG A O 1
ATOM 695 N N . ALA A 1 89 ? 6.949 -9.757 10.945 1.00 83.00 89 ALA A N 1
ATOM 696 C CA . ALA A 1 89 ? 6.023 -8.682 10.639 1.00 83.00 89 ALA A CA 1
ATOM 697 C C . ALA A 1 89 ? 4.871 -8.670 11.648 1.00 83.00 89 ALA A C 1
ATOM 699 O O . ALA A 1 89 ? 4.155 -9.658 11.809 1.00 83.00 89 ALA A O 1
ATOM 700 N N . THR A 1 90 ? 4.699 -7.543 12.325 1.00 87.00 90 THR A N 1
ATOM 701 C CA . THR A 1 90 ? 3.608 -7.289 13.274 1.00 87.00 90 THR A CA 1
ATOM 702 C C . THR A 1 90 ? 2.699 -6.164 12.806 1.00 87.00 90 THR A C 1
ATOM 704 O O . THR A 1 90 ? 1.598 -6.004 13.323 1.00 87.00 90 THR A O 1
ATOM 707 N N . GLU A 1 91 ? 3.141 -5.383 11.828 1.00 89.31 91 GLU A N 1
ATOM 708 C CA . GLU A 1 91 ? 2.426 -4.247 11.273 1.00 89.31 91 GLU A CA 1
ATOM 709 C C . GLU A 1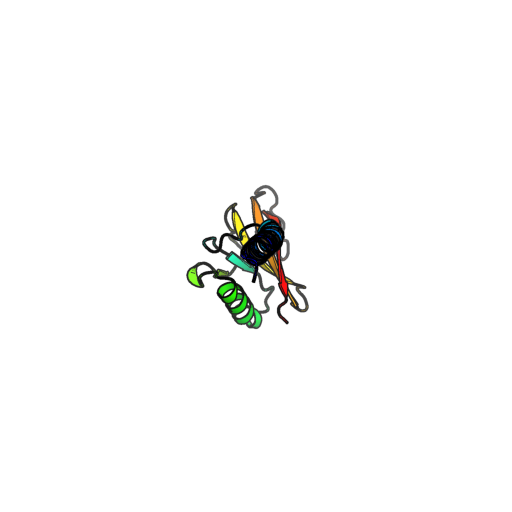 91 ? 2.712 -4.098 9.771 1.00 89.31 91 GLU A C 1
ATOM 711 O O . GLU A 1 91 ? 3.672 -4.647 9.228 1.00 89.31 91 GLU A O 1
ATOM 716 N N . ILE A 1 92 ? 1.833 -3.371 9.092 1.00 89.75 92 ILE A N 1
ATOM 717 C CA . ILE A 1 92 ? 1.946 -2.956 7.701 1.00 89.75 92 ILE A CA 1
ATOM 718 C C . ILE A 1 92 ? 2.142 -1.449 7.722 1.00 89.75 92 ILE A C 1
ATOM 720 O O . ILE A 1 92 ? 1.257 -0.707 8.152 1.00 89.75 92 ILE A O 1
ATOM 724 N N . ILE A 1 93 ? 3.290 -0.996 7.246 1.00 90.50 93 ILE A N 1
ATOM 725 C CA . ILE A 1 93 ? 3.567 0.423 7.066 1.00 90.50 93 ILE A CA 1
ATOM 726 C C . ILE A 1 93 ? 3.164 0.786 5.641 1.00 90.50 93 ILE A C 1
ATOM 728 O O . ILE A 1 93 ? 3.604 0.137 4.693 1.00 90.50 93 ILE A O 1
ATOM 732 N N . ILE A 1 94 ? 2.313 1.800 5.492 1.00 90.31 94 ILE A N 1
ATOM 733 C CA . ILE A 1 94 ? 1.959 2.375 4.198 1.00 90.31 94 ILE A CA 1
ATOM 734 C C . ILE A 1 94 ? 2.734 3.674 4.025 1.00 90.31 94 ILE A C 1
ATOM 736 O O . ILE A 1 94 ? 2.542 4.635 4.777 1.00 90.31 94 ILE A O 1
ATOM 740 N N . ASN A 1 95 ? 3.558 3.704 2.988 1.00 90.94 95 ASN A N 1
ATOM 741 C CA . ASN A 1 95 ? 4.304 4.873 2.561 1.00 90.94 95 ASN A CA 1
ATOM 742 C C . ASN A 1 95 ? 3.807 5.358 1.200 1.00 90.94 95 ASN A C 1
ATOM 744 O O . ASN A 1 95 ? 3.465 4.553 0.344 1.00 90.94 95 ASN A O 1
ATOM 748 N N . GLU A 1 96 ? 3.819 6.663 0.972 1.00 90.69 96 GLU A N 1
ATOM 749 C CA . GLU A 1 96 ? 3.639 7.267 -0.346 1.00 90.69 96 GLU A CA 1
ATOM 750 C C . GLU A 1 96 ? 5.002 7.549 -0.982 1.00 90.69 96 GLU A C 1
ATOM 752 O O . GLU A 1 96 ? 5.902 8.073 -0.322 1.00 90.69 96 GLU A O 1
ATOM 757 N N . ILE A 1 97 ? 5.155 7.219 -2.265 1.00 90.44 97 ILE A N 1
ATOM 758 C CA . ILE A 1 97 ? 6.356 7.549 -3.037 1.00 90.44 97 ILE A CA 1
ATOM 759 C C . ILE A 1 97 ? 6.318 9.039 -3.374 1.00 90.44 97 ILE A C 1
ATOM 761 O O . ILE A 1 97 ? 5.525 9.474 -4.205 1.00 90.44 97 ILE A O 1
ATOM 765 N N . THR A 1 98 ? 7.191 9.834 -2.764 1.00 88.94 98 THR A N 1
ATOM 766 C CA . THR A 1 98 ? 7.260 11.286 -2.989 1.00 88.94 98 THR A CA 1
ATOM 767 C C . THR A 1 98 ? 8.320 11.685 -4.012 1.00 88.94 98 THR A C 1
ATOM 769 O O . THR A 1 98 ? 8.281 12.799 -4.529 1.00 88.94 98 THR A O 1
ATOM 772 N N . GLY A 1 99 ? 9.259 10.792 -4.322 1.00 86.56 99 GLY A N 1
ATOM 773 C CA . GLY A 1 99 ? 10.372 11.062 -5.228 1.00 86.56 99 GLY A CA 1
ATOM 774 C C . GLY A 1 99 ? 11.080 9.783 -5.660 1.00 86.56 99 GLY A C 1
ATOM 775 O O . GLY A 1 99 ? 10.988 8.751 -4.998 1.00 86.56 99 GLY A O 1
ATOM 776 N N . ILE A 1 100 ? 11.767 9.841 -6.799 1.00 82.62 100 ILE A N 1
ATOM 777 C CA . ILE A 1 100 ? 12.575 8.735 -7.322 1.00 82.62 100 ILE A CA 1
ATOM 778 C C . ILE A 1 100 ? 13.962 9.292 -7.620 1.00 82.62 100 ILE A C 1
ATOM 780 O O . ILE A 1 100 ? 14.130 10.099 -8.535 1.00 82.62 100 ILE A O 1
ATOM 784 N N . ASN A 1 101 ? 14.960 8.853 -6.861 1.00 73.75 101 ASN A N 1
ATOM 785 C CA . ASN A 1 101 ? 16.339 9.272 -7.029 1.00 73.75 101 ASN A CA 1
ATOM 786 C C . ASN A 1 101 ? 17.086 8.262 -7.910 1.00 73.75 101 ASN A C 1
ATOM 788 O O . ASN A 1 101 ? 17.642 7.273 -7.447 1.00 73.75 101 ASN A O 1
ATOM 792 N N . GLN A 1 102 ? 17.095 8.509 -9.219 1.00 63.44 102 GLN A N 1
ATOM 793 C CA . GLN A 1 102 ? 17.728 7.620 -10.204 1.00 63.44 102 GLN A CA 1
ATOM 794 C C . GLN A 1 102 ? 19.267 7.575 -10.113 1.00 63.44 102 GLN A C 1
ATOM 796 O O . GLN A 1 102 ? 19.889 6.806 -10.841 1.00 63.44 102 GLN A O 1
ATOM 801 N N . ALA A 1 103 ? 19.893 8.397 -9.261 1.00 56.25 103 ALA A N 1
ATOM 802 C CA . ALA A 1 103 ? 21.346 8.546 -9.205 1.00 56.25 103 ALA A CA 1
ATOM 803 C C . ALA A 1 103 ? 22.055 7.503 -8.321 1.00 56.25 103 ALA A C 1
ATOM 805 O O . ALA A 1 103 ? 23.274 7.372 -8.409 1.00 56.25 103 ALA A O 1
ATOM 806 N N . GLN A 1 104 ? 21.328 6.763 -7.478 1.00 52.66 104 GLN A N 1
ATOM 807 C CA . GLN A 1 104 ? 21.910 5.734 -6.614 1.00 52.66 104 GLN A CA 1
ATOM 808 C C . GLN A 1 104 ? 21.606 4.351 -7.183 1.00 52.66 104 GLN A C 1
ATOM 810 O O . GLN A 1 104 ? 20.499 3.851 -7.083 1.00 52.66 104 GLN A O 1
ATOM 815 N N . THR A 1 105 ? 22.579 3.704 -7.812 1.00 47.22 105 THR A N 1
ATOM 816 C CA . THR A 1 105 ? 22.521 2.262 -8.082 1.00 47.22 105 THR A CA 1
ATOM 817 C C . THR A 1 105 ? 23.294 1.566 -6.976 1.00 47.22 105 THR A C 1
ATOM 819 O O . THR A 1 105 ? 24.487 1.320 -7.126 1.00 47.22 105 THR A O 1
ATOM 822 N N . ASN A 1 106 ? 22.636 1.317 -5.847 1.00 49.41 106 ASN A N 1
ATOM 823 C CA . ASN A 1 106 ? 23.240 0.569 -4.752 1.00 49.41 106 ASN A CA 1
ATOM 824 C C . ASN A 1 106 ? 22.751 -0.881 -4.798 1.00 49.41 106 ASN A C 1
ATOM 826 O O . ASN A 1 106 ? 21.558 -1.133 -4.982 1.00 49.41 106 ASN A O 1
ATOM 830 N N . ASP A 1 107 ? 23.678 -1.818 -4.600 1.00 52.56 107 ASP A N 1
ATOM 831 C CA . ASP A 1 107 ? 23.458 -3.264 -4.440 1.00 52.56 107 ASP A CA 1
ATOM 832 C C . ASP A 1 107 ? 22.779 -3.602 -3.094 1.00 52.56 107 ASP A C 1
ATOM 834 O O . ASP A 1 107 ? 23.120 -4.574 -2.418 1.00 52.56 107 ASP A O 1
ATOM 838 N N . ASP A 1 108 ? 21.836 -2.765 -2.662 1.00 55.44 108 ASP A N 1
ATOM 839 C CA . ASP A 1 108 ? 21.133 -2.924 -1.398 1.00 55.44 108 ASP A CA 1
ATOM 840 C C . ASP A 1 108 ? 20.097 -4.048 -1.482 1.00 55.44 108 ASP A C 1
ATOM 842 O O . ASP A 1 108 ? 19.494 -4.316 -2.524 1.00 55.44 108 ASP A O 1
ATOM 846 N N . VAL A 1 109 ? 19.822 -4.671 -0.335 1.00 56.47 109 VAL A N 1
ATOM 847 C CA . VAL A 1 109 ? 18.902 -5.819 -0.187 1.00 56.47 109 VAL A CA 1
ATOM 848 C C . VAL A 1 109 ? 17.475 -5.507 -0.689 1.00 56.47 109 VAL A C 1
ATOM 850 O O . VAL A 1 109 ? 16.698 -6.414 -0.980 1.00 56.47 109 VAL A O 1
ATOM 853 N N . MET A 1 110 ? 17.135 -4.221 -0.831 1.00 61.75 110 MET A N 1
ATOM 854 C CA . MET A 1 110 ? 15.841 -3.719 -1.315 1.00 61.75 110 MET A CA 1
ATOM 855 C C . MET A 1 110 ? 15.821 -3.358 -2.814 1.00 61.75 110 MET A C 1
ATOM 857 O O . MET A 1 110 ? 14.759 -3.031 -3.351 1.00 61.75 110 MET A O 1
ATOM 861 N N . GLY A 1 111 ? 16.957 -3.442 -3.516 1.00 70.75 111 GLY A N 1
ATOM 862 C CA . GLY A 1 111 ? 17.078 -3.106 -4.937 1.00 70.75 111 GLY A CA 1
ATOM 863 C C . GLY A 1 111 ? 16.618 -1.679 -5.246 1.00 70.75 111 GLY A C 1
ATOM 864 O O . GLY A 1 111 ? 16.862 -0.757 -4.482 1.00 70.75 111 GLY A O 1
ATOM 865 N N . VAL A 1 112 ? 15.876 -1.485 -6.341 1.00 70.19 112 VAL A N 1
ATOM 866 C CA . VAL A 1 112 ? 15.406 -0.152 -6.783 1.00 70.19 112 VAL A CA 1
ATOM 867 C C . VAL A 1 112 ? 14.514 0.595 -5.774 1.00 70.19 112 VAL A C 1
ATOM 869 O O . VAL A 1 112 ? 14.281 1.789 -5.945 1.00 70.19 112 VAL A O 1
ATOM 872 N N . TRP A 1 113 ? 14.019 -0.083 -4.731 1.00 76.69 113 TRP A N 1
ATOM 873 C CA . TRP A 1 113 ? 13.169 0.495 -3.685 1.00 76.69 113 TRP A CA 1
ATOM 874 C C . TRP A 1 113 ? 13.954 1.248 -2.600 1.00 76.69 113 TRP A C 1
ATOM 876 O O . TRP A 1 113 ? 13.350 2.007 -1.846 1.00 76.69 113 TRP A O 1
ATOM 886 N N . SER A 1 114 ? 15.282 1.088 -2.520 1.00 73.00 114 SER A N 1
ATOM 887 C CA . SER A 1 114 ? 16.135 1.931 -1.660 1.00 73.00 114 SER A CA 1
ATOM 888 C C . SER A 1 114 ? 16.303 3.349 -2.209 1.00 73.00 114 SER A C 1
ATOM 890 O O . SER A 1 114 ? 16.687 4.254 -1.478 1.00 73.00 114 SER A O 1
ATOM 892 N N . ASN A 1 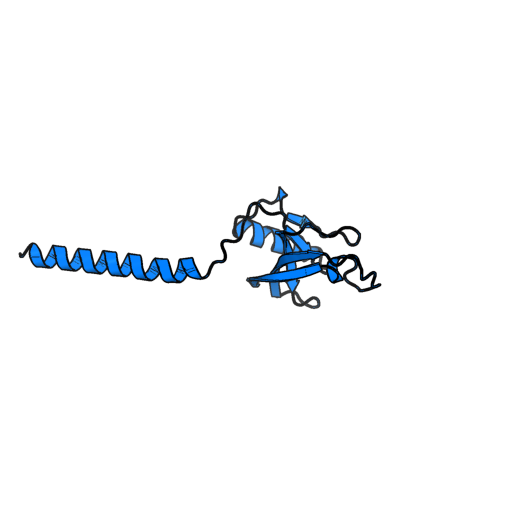115 ? 16.001 3.543 -3.494 1.00 79.62 115 ASN A N 1
ATOM 893 C CA . ASN A 1 115 ? 16.276 4.777 -4.229 1.00 79.62 115 ASN A CA 1
ATOM 894 C C . ASN A 1 115 ? 15.056 5.691 -4.350 1.00 79.62 115 ASN A C 1
ATOM 896 O O . ASN A 1 115 ? 15.081 6.670 -5.096 1.00 79.62 115 ASN A O 1
ATOM 900 N N . ILE A 1 116 ? 13.960 5.343 -3.683 1.00 84.19 116 ILE A N 1
ATOM 901 C CA . ILE A 1 116 ? 12.751 6.154 -3.677 1.00 84.19 116 ILE A CA 1
ATOM 902 C C . ILE A 1 116 ? 12.615 6.911 -2.367 1.00 84.19 116 ILE A C 1
ATOM 904 O O . ILE A 1 116 ? 12.781 6.352 -1.283 1.00 84.19 116 ILE A O 1
ATOM 908 N N . ASP A 1 117 ? 12.242 8.177 -2.486 1.00 86.56 117 ASP A N 1
ATOM 909 C CA . ASP A 1 117 ? 11.818 8.964 -1.343 1.00 86.56 117 ASP A CA 1
ATOM 910 C C . ASP A 1 117 ? 10.409 8.515 -0.969 1.00 86.56 117 ASP A C 1
ATOM 912 O O . ASP A 1 117 ? 9.486 8.538 -1.789 1.00 86.56 117 ASP A O 1
ATOM 916 N N . GLN A 1 118 ? 10.259 8.079 0.275 1.00 88.50 118 GLN A N 1
ATOM 917 C CA . GLN A 1 118 ? 9.020 7.544 0.814 1.00 88.50 118 GLN A CA 1
ATOM 918 C C . GLN A 1 118 ? 8.594 8.361 2.024 1.00 88.50 118 GLN A C 1
ATOM 920 O O . GLN A 1 118 ? 9.393 8.626 2.925 1.00 88.50 118 GLN A O 1
ATOM 925 N N . LYS A 1 119 ? 7.314 8.715 2.075 1.00 89.31 119 LYS A N 1
ATOM 926 C CA . LYS A 1 119 ? 6.707 9.366 3.229 1.00 89.31 119 LYS A CA 1
ATOM 927 C C . LYS A 1 119 ? 5.693 8.434 3.861 1.00 89.31 119 LYS A C 1
ATOM 929 O O . LYS A 1 119 ? 4.722 8.053 3.220 1.00 89.31 119 LYS A O 1
ATOM 934 N N . GLU A 1 120 ? 5.895 8.106 5.127 1.00 89.88 120 GLU A N 1
ATOM 935 C CA . GLU A 1 120 ? 4.919 7.332 5.885 1.00 89.88 120 GLU A CA 1
ATOM 936 C C . GLU A 1 120 ? 3.594 8.093 6.001 1.00 89.88 120 GLU A C 1
ATOM 938 O O . GLU A 1 120 ? 3.558 9.245 6.445 1.00 89.88 120 GLU A O 1
ATOM 943 N N . ILE A 1 121 ? 2.509 7.435 5.588 1.00 88.56 121 ILE A N 1
ATOM 944 C CA . ILE A 1 121 ? 1.145 7.968 5.673 1.00 88.56 121 ILE A CA 1
ATOM 945 C C . ILE A 1 121 ? 0.291 7.196 6.676 1.00 88.56 121 ILE A C 1
ATOM 947 O O . ILE A 1 121 ? -0.642 7.764 7.242 1.00 88.56 121 ILE A O 1
ATOM 951 N N . SER A 1 122 ? 0.588 5.915 6.916 1.00 87.00 122 SER A N 1
ATOM 952 C CA . SER A 1 122 ? -0.181 5.096 7.851 1.00 87.00 122 SER A CA 1
ATOM 953 C C . SER A 1 122 ? 0.594 3.879 8.347 1.00 87.00 122 SER A C 1
ATOM 955 O O . SER A 1 122 ? 1.491 3.376 7.674 1.00 87.00 122 SER A O 1
ATOM 957 N N . ARG A 1 123 ? 0.192 3.369 9.513 1.00 89.56 123 ARG A N 1
ATOM 958 C CA . ARG A 1 123 ? 0.641 2.091 10.070 1.00 89.56 123 ARG A CA 1
ATOM 959 C C . ARG A 1 123 ? -0.562 1.286 10.528 1.00 89.56 123 ARG A C 1
ATOM 961 O O . ARG A 1 123 ? -1.423 1.805 11.236 1.00 89.56 123 ARG A O 1
ATOM 968 N N . ILE A 1 124 ? -0.615 0.023 10.127 1.00 87.38 124 ILE A N 1
ATOM 969 C CA . ILE A 1 124 ? -1.736 -0.879 10.395 1.00 87.38 124 ILE A CA 1
ATOM 970 C C . ILE A 1 124 ? -1.212 -2.111 11.132 1.00 87.38 124 ILE A C 1
ATOM 972 O O . ILE A 1 124 ? -0.377 -2.824 10.584 1.00 87.38 124 ILE A O 1
ATOM 976 N N . PRO A 1 125 ? -1.704 -2.429 12.335 1.00 87.06 125 PRO A N 1
ATOM 977 C CA . PRO A 1 125 ? -1.307 -3.649 13.026 1.00 87.06 125 PRO A CA 1
ATOM 978 C C . PRO A 1 125 ? -1.842 -4.906 12.312 1.00 87.06 125 PRO A C 1
ATOM 980 O O . PRO A 1 125 ? -2.985 -4.952 11.844 1.00 87.06 125 PRO A O 1
ATOM 983 N N . LEU A 1 126 ? -1.006 -5.947 12.244 1.00 78.69 126 LEU A N 1
ATOM 984 C CA . LEU A 1 126 ? -1.373 -7.268 11.720 1.00 78.69 126 LEU A CA 1
ATOM 985 C C . LEU A 1 126 ? -2.138 -8.118 12.744 1.00 78.69 126 LEU A C 1
ATOM 987 O O . LEU A 1 126 ? -2.860 -9.021 12.322 1.00 78.69 126 LEU A O 1
ATOM 991 N N . SER A 1 127 ? -1.997 -7.817 14.042 1.00 69.56 127 SER A N 1
ATOM 992 C CA . SER A 1 127 ? -2.715 -8.476 15.145 1.00 69.56 127 SER A CA 1
ATOM 993 C C . SER A 1 127 ? -4.234 -8.314 15.086 1.00 69.56 127 SER A C 1
ATOM 995 O O . SER A 1 127 ? -4.725 -7.386 14.391 1.00 69.56 127 SER A O 1
#